Protein AF-A0A2A4B3C9-F1 (afdb_monomer)

Sequence (67 aa):
MLRRVALAIPLIVAGVILGKTCQYLAVDLLGGSLGFELSSLIGLAPVIALLLLAKRRWPHLLRLRRA

Organism: NCBI:txid1141889

Solvent-accessible surface area (backbone atoms only — not comparable to full-atom values): 3734 Å² total; per-residue (Å²): 113,69,71,61,52,64,58,45,50,61,53,52,51,51,52,51,52,55,39,49,52,40,22,52,53,29,28,71,74,35,24,90,79,60,36,62,69,56,15,39,55,56,16,42,47,63,47,52,51,50,52,52,48,44,44,71,76,38,57,75,81,72,58,75,73,84,124

Mean predicted aligned error: 10.38 Å

Foldseek 3Di:
DVVVVVVVVVVVVVLVVQLVVLLVVQCVVCCVPPNNPVSNVVSCVVSVVVVVVCCVVCVPVPCPPPD

Radius of gyration: 15.03 Å; Cα contacts (8 Å, |Δi|>4): 36; chains: 1; bounding box: 38×20×40 Å

Structure (mmCIF, N/CA/C/O backbone):
data_AF-A0A2A4B3C9-F1
#
_entry.id   AF-A0A2A4B3C9-F1
#
loop_
_atom_site.group_PDB
_atom_site.id
_atom_site.type_symbol
_atom_site.label_atom_id
_atom_site.label_alt_id
_atom_site.label_comp_id
_atom_site.label_asym_id
_atom_site.label_entity_id
_atom_site.label_seq_id
_atom_site.pdbx_PDB_ins_code
_atom_site.Cartn_x
_atom_site.Cartn_y
_atom_site.Cartn_z
_atom_site.occupancy
_atom_site.B_iso_or_equiv
_atom_site.auth_seq_id
_atom_site.auth_comp_id
_atom_site.auth_asym_id
_atom_site.auth_atom_id
_atom_site.pdbx_PDB_model_num
ATOM 1 N N . MET A 1 1 ? -16.553 3.488 20.071 1.00 54.97 1 MET A N 1
ATOM 2 C CA . MET A 1 1 ? -16.115 4.025 18.759 1.00 54.97 1 MET A CA 1
ATOM 3 C C . MET A 1 1 ? -14.598 4.182 18.666 1.00 54.97 1 MET A C 1
ATOM 5 O O . MET A 1 1 ? -14.014 3.602 17.760 1.00 54.97 1 MET A O 1
ATOM 9 N N . LEU A 1 2 ? -13.953 4.853 19.629 1.00 69.88 2 LEU A N 1
ATOM 10 C CA . LEU A 1 2 ? -12.516 5.177 19.604 1.00 69.88 2 LEU A CA 1
ATOM 11 C C . LEU A 1 2 ? -11.572 3.967 19.408 1.00 69.88 2 LEU A C 1
ATOM 13 O O . LEU A 1 2 ? -10.680 4.018 18.572 1.00 69.88 2 LEU A O 1
ATOM 17 N N . ARG A 1 3 ? -11.825 2.829 20.077 1.00 70.06 3 ARG A N 1
ATOM 18 C CA . ARG A 1 3 ? -11.028 1.591 19.905 1.00 70.06 3 ARG A CA 1
ATOM 19 C C . ARG A 1 3 ? -11.057 1.009 18.484 1.00 70.06 3 ARG A C 1
ATOM 21 O O . ARG A 1 3 ? -10.074 0.422 18.055 1.00 70.06 3 ARG A O 1
ATOM 28 N N . ARG A 1 4 ? -12.168 1.152 17.749 1.0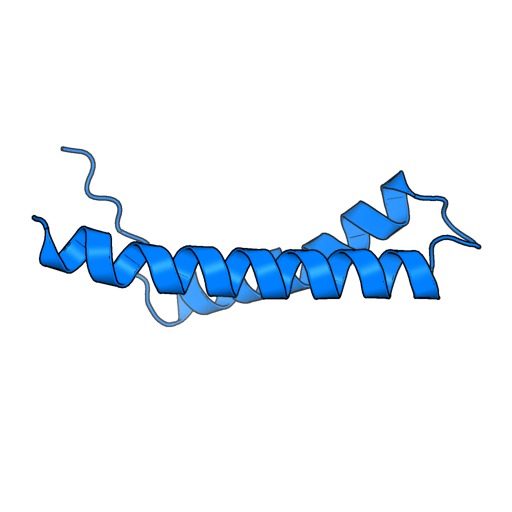0 68.81 4 ARG A N 1
ATOM 29 C CA . ARG A 1 4 ? -12.270 0.643 16.366 1.00 68.81 4 ARG A CA 1
ATOM 30 C C . ARG A 1 4 ? -11.481 1.515 15.393 1.00 68.81 4 ARG A C 1
ATOM 32 O O . ARG A 1 4 ? -10.840 0.986 14.498 1.00 68.81 4 ARG A O 1
ATOM 39 N N . VAL A 1 5 ? -11.494 2.828 15.612 1.00 68.94 5 VAL A N 1
ATOM 40 C CA . VAL A 1 5 ? -10.692 3.785 14.838 1.00 68.94 5 VAL A CA 1
ATOM 41 C C . VAL A 1 5 ? -9.202 3.573 15.114 1.00 68.94 5 VAL A C 1
ATOM 43 O O . VAL A 1 5 ? -8.420 3.470 14.176 1.00 68.94 5 VAL A O 1
ATOM 46 N N . ALA A 1 6 ? -8.823 3.386 16.382 1.00 75.44 6 ALA A N 1
ATOM 47 C CA . ALA A 1 6 ? -7.438 3.123 16.774 1.00 75.44 6 ALA A CA 1
ATOM 48 C C . ALA A 1 6 ? -6.855 1.843 16.148 1.00 75.44 6 ALA A C 1
ATOM 50 O O . ALA A 1 6 ? -5.674 1.815 15.833 1.00 75.44 6 ALA A O 1
ATOM 51 N N . LEU A 1 7 ? -7.672 0.804 15.930 1.00 74.94 7 LEU A N 1
ATOM 52 C CA . LEU A 1 7 ? -7.254 -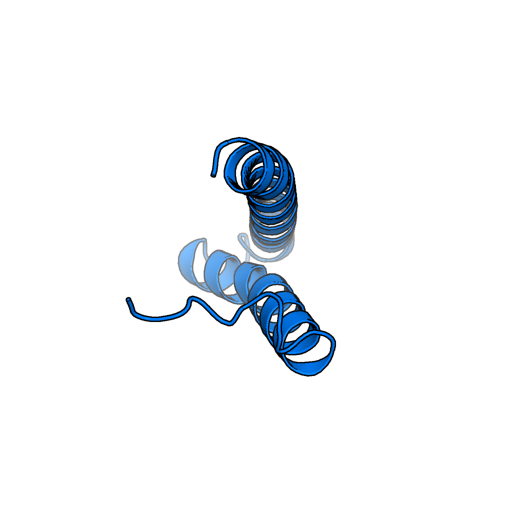0.427 15.241 1.00 74.94 7 LEU A CA 1
ATOM 53 C C . LEU A 1 7 ? -7.274 -0.304 13.710 1.00 74.94 7 LEU A C 1
ATOM 55 O O . LEU A 1 7 ? -6.528 -1.004 13.030 1.00 74.94 7 LEU A O 1
ATOM 59 N N . ALA A 1 8 ? -8.100 0.586 13.155 1.00 73.50 8 ALA A N 1
ATOM 60 C CA . ALA A 1 8 ? -8.158 0.821 11.714 1.00 73.50 8 ALA A CA 1
ATOM 61 C C . ALA A 1 8 ? -6.929 1.587 11.203 1.00 73.50 8 ALA A C 1
ATOM 63 O O . ALA A 1 8 ? -6.428 1.276 10.127 1.00 73.50 8 ALA A O 1
ATOM 64 N N . ILE A 1 9 ? -6.414 2.544 11.981 1.00 80.69 9 ILE A N 1
ATOM 65 C CA . ILE A 1 9 ? -5.232 3.345 11.621 1.00 80.69 9 ILE A CA 1
ATOM 66 C C . ILE A 1 9 ? -4.014 2.473 11.259 1.00 80.69 9 ILE A C 1
ATOM 68 O O . ILE A 1 9 ? -3.526 2.609 10.138 1.00 80.69 9 ILE A O 1
ATOM 72 N N . PRO A 1 10 ? -3.525 1.554 12.116 1.00 78.69 10 PRO A N 1
ATOM 73 C CA . PRO A 1 10 ? -2.359 0.738 11.784 1.00 78.69 10 PRO A CA 1
ATOM 74 C C . PRO A 1 10 ? -2.623 -0.196 10.600 1.00 78.69 10 PRO A C 1
ATOM 76 O O . PRO A 1 10 ? -1.717 -0.440 9.812 1.00 78.69 10 PRO A O 1
ATOM 79 N N . LEU A 1 11 ? -3.860 -0.672 10.425 1.00 78.25 11 LEU A N 1
ATOM 80 C CA . LEU A 1 11 ? -4.237 -1.498 9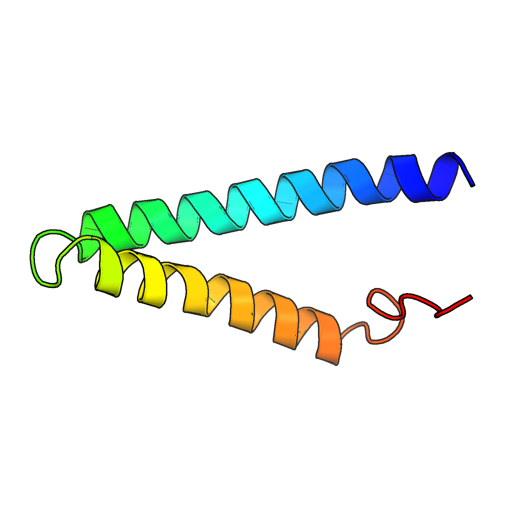.278 1.00 78.25 11 LEU A CA 1
ATOM 81 C C . LEU A 1 11 ? -4.157 -0.709 7.962 1.00 78.25 11 LEU A C 1
ATOM 83 O O . LEU A 1 11 ? -3.629 -1.210 6.971 1.00 78.25 11 LEU A O 1
ATOM 87 N N . ILE A 1 12 ? -4.649 0.532 7.962 1.00 79.31 12 ILE A N 1
ATOM 88 C CA . ILE A 1 12 ? -4.570 1.437 6.809 1.00 79.31 12 ILE A CA 1
ATOM 89 C C . ILE A 1 12 ? -3.108 1.761 6.510 1.00 79.31 12 ILE A C 1
ATOM 91 O O . ILE A 1 12 ? -2.682 1.628 5.368 1.00 79.31 12 ILE A O 1
ATOM 95 N N . VAL A 1 13 ? -2.327 2.131 7.527 1.00 82.94 13 VAL A N 1
ATOM 96 C CA . VAL A 1 13 ? -0.900 2.444 7.371 1.00 82.94 13 VAL A CA 1
ATOM 97 C C . VAL A 1 13 ? -0.141 1.243 6.803 1.00 82.94 13 VAL A C 1
ATOM 99 O O . VAL A 1 13 ? 0.588 1.397 5.826 1.00 82.94 13 VAL A O 1
ATOM 102 N N . ALA A 1 14 ? -0.367 0.039 7.334 1.00 79.50 14 ALA A N 1
ATOM 103 C CA . ALA A 1 14 ? 0.250 -1.182 6.824 1.00 79.50 14 ALA A CA 1
ATOM 104 C C . ALA A 1 14 ? -0.134 -1.453 5.360 1.00 79.50 14 ALA A C 1
ATOM 106 O O . ALA A 1 14 ? 0.738 -1.755 4.546 1.00 79.50 14 ALA A O 1
ATOM 107 N N . GLY A 1 15 ? -1.412 -1.287 5.005 1.00 77.50 15 GLY A N 1
ATOM 108 C CA . GLY A 1 15 ? -1.888 -1.443 3.629 1.00 77.50 15 GLY A CA 1
ATOM 109 C C . GLY A 1 15 ? -1.292 -0.416 2.663 1.00 77.50 15 GLY A C 1
ATOM 110 O O . GLY A 1 15 ? -0.912 -0.773 1.551 1.00 77.50 15 GLY A O 1
ATOM 111 N N . VAL A 1 16 ? -1.157 0.843 3.089 1.00 81.50 16 VAL A N 1
ATOM 112 C CA . VAL A 1 16 ? -0.557 1.918 2.282 1.00 81.50 16 VAL A CA 1
ATOM 113 C C . VAL A 1 16 ? 0.934 1.676 2.065 1.00 81.50 16 VAL A C 1
ATOM 115 O O . VAL A 1 16 ? 1.409 1.835 0.941 1.00 81.50 1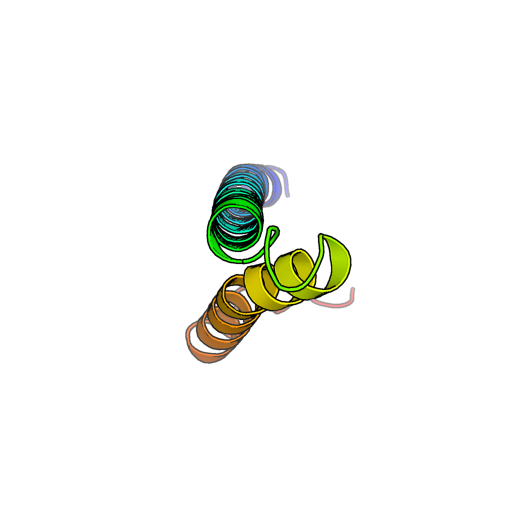6 VAL A O 1
ATOM 118 N N 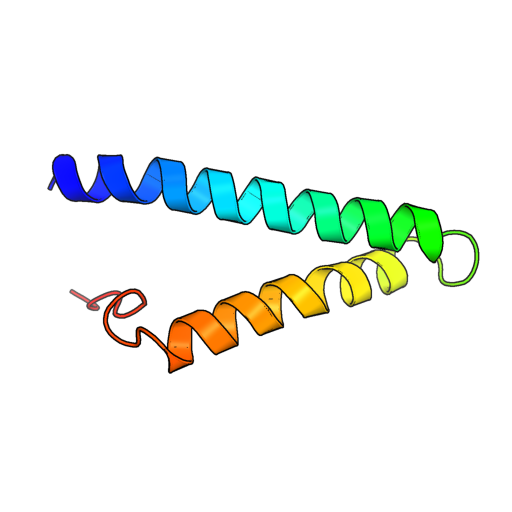. ILE A 1 17 ? 1.664 1.267 3.106 1.00 84.25 17 ILE A N 1
ATOM 119 C CA . ILE A 1 17 ? 3.095 0.958 3.001 1.00 84.25 17 ILE A CA 1
ATOM 120 C C . ILE A 1 17 ? 3.305 -0.210 2.036 1.00 84.25 17 ILE A C 1
ATOM 122 O O . ILE A 1 17 ? 4.070 -0.064 1.088 1.00 84.25 17 ILE A O 1
ATOM 126 N N . LEU A 1 18 ? 2.577 -1.318 2.217 1.00 79.81 18 LEU A N 1
ATOM 127 C CA . LEU A 1 18 ? 2.630 -2.476 1.316 1.00 79.81 18 LEU A CA 1
ATOM 128 C C . LEU A 1 18 ? 2.260 -2.112 -0.125 1.00 79.81 18 LEU A C 1
ATOM 130 O O . LEU A 1 18 ? 2.893 -2.573 -1.071 1.00 79.81 18 LEU A O 1
ATOM 134 N N . GLY A 1 19 ? 1.238 -1.274 -0.300 1.00 75.12 19 GLY A N 1
ATOM 135 C CA . GLY A 1 19 ? 0.808 -0.861 -1.626 1.00 75.12 19 GLY A CA 1
ATOM 136 C C . GLY A 1 19 ? 1.853 -0.022 -2.346 1.00 75.12 19 GLY A C 1
ATOM 137 O O . GLY A 1 19 ? 2.166 -0.282 -3.509 1.00 75.12 19 GLY A O 1
ATOM 138 N N . LYS A 1 20 ? 2.445 0.943 -1.639 1.00 77.94 20 LYS A N 1
ATOM 139 C CA . LYS A 1 20 ? 3.509 1.776 -2.198 1.00 77.94 20 LYS A CA 1
ATOM 140 C C . LYS A 1 20 ? 4.774 0.982 -2.479 1.00 77.94 20 LYS A C 1
ATOM 142 O O . LYS A 1 20 ? 5.369 1.199 -3.527 1.00 77.94 20 LYS A O 1
ATOM 147 N N . THR A 1 21 ? 5.190 0.069 -1.603 1.00 78.38 21 THR A N 1
ATOM 148 C CA . THR A 1 21 ? 6.396 -0.733 -1.858 1.00 78.38 21 THR A CA 1
ATOM 149 C C . THR A 1 21 ? 6.224 -1.612 -3.092 1.00 78.38 21 THR A C 1
ATOM 151 O O . THR A 1 21 ? 7.119 -1.631 -3.931 1.00 78.38 21 THR A O 1
ATOM 154 N N . CYS A 1 22 ? 5.063 -2.250 -3.280 1.00 74.94 22 CYS A N 1
ATOM 155 C CA . CYS A 1 22 ? 4.771 -2.992 -4.510 1.00 74.94 22 CYS A CA 1
ATOM 156 C C . CYS A 1 22 ? 4.734 -2.095 -5.757 1.00 74.94 22 CYS A C 1
ATOM 158 O O . CYS A 1 22 ? 5.272 -2.486 -6.790 1.00 74.94 22 CYS A O 1
ATOM 160 N N . GLN A 1 23 ? 4.148 -0.895 -5.673 1.00 71.19 23 GLN A N 1
ATOM 161 C CA . GLN A 1 23 ? 4.148 0.062 -6.786 1.00 71.19 23 GLN A CA 1
ATOM 162 C C . GLN A 1 23 ? 5.558 0.522 -7.158 1.00 71.19 23 GLN A C 1
ATOM 164 O O . GLN A 1 23 ? 5.913 0.477 -8.331 1.00 71.19 23 GLN A O 1
ATOM 169 N N . TYR A 1 24 ? 6.367 0.948 -6.186 1.00 74.25 24 TYR A N 1
ATOM 170 C CA . TYR A 1 24 ? 7.722 1.428 -6.455 1.00 74.25 24 TYR A CA 1
ATOM 171 C C . TYR A 1 24 ? 8.629 0.309 -6.952 1.00 74.25 24 TYR A C 1
ATOM 173 O O . TYR A 1 24 ? 9.379 0.543 -7.889 1.00 74.25 24 TYR A O 1
ATOM 181 N N . LEU A 1 25 ? 8.512 -0.906 -6.408 1.00 75.44 25 LEU A N 1
ATOM 182 C CA . LEU A 1 25 ? 9.268 -2.058 -6.897 1.00 75.44 25 LEU A CA 1
ATOM 183 C C . LEU A 1 25 ? 8.877 -2.412 -8.340 1.00 75.44 25 LEU A C 1
ATOM 185 O O . LEU A 1 25 ? 9.739 -2.703 -9.161 1.00 75.44 25 LEU A O 1
ATOM 189 N N . ALA A 1 26 ? 7.586 -2.349 -8.677 1.00 70.38 26 ALA A N 1
ATOM 190 C CA . ALA A 1 26 ? 7.129 -2.566 -10.048 1.00 70.38 26 ALA A CA 1
ATOM 191 C C . ALA A 1 26 ? 7.615 -1.461 -10.997 1.00 70.38 26 ALA A C 1
ATOM 193 O O . ALA A 1 26 ? 8.027 -1.759 -12.111 1.00 70.38 26 ALA A O 1
ATOM 194 N N . VAL A 1 27 ? 7.613 -0.197 -10.566 1.00 70.94 27 VAL A N 1
ATOM 195 C CA . VAL A 1 27 ? 8.161 0.921 -11.351 1.00 70.94 27 VAL A CA 1
ATOM 196 C C . VAL A 1 27 ? 9.677 0.799 -11.518 1.00 70.94 27 VAL A C 1
ATOM 198 O O . VAL A 1 27 ? 10.175 1.085 -12.599 1.00 70.94 27 VAL A O 1
ATOM 201 N N . ASP A 1 28 ? 10.406 0.334 -10.508 1.00 75.50 28 ASP A N 1
ATOM 202 C CA . ASP A 1 28 ? 11.858 0.140 -10.587 1.00 75.50 28 ASP A CA 1
ATOM 203 C C . ASP A 1 28 ? 12.223 -0.999 -11.556 1.00 75.50 28 ASP A C 1
ATOM 205 O O . ASP A 1 28 ? 13.132 -0.874 -12.372 1.00 75.50 28 ASP A O 1
ATOM 209 N N . LEU A 1 29 ? 11.445 -2.087 -11.544 1.00 70.81 29 LEU A N 1
ATOM 210 C CA . LEU A 1 29 ? 11.684 -3.256 -12.396 1.00 70.81 29 LEU A CA 1
ATOM 211 C C . LEU A 1 29 ? 11.147 -3.112 -13.831 1.00 70.81 29 LEU A C 1
ATOM 213 O O . LEU A 1 29 ? 11.732 -3.675 -14.753 1.00 70.81 29 LEU A O 1
ATOM 217 N N . LEU A 1 30 ? 10.027 -2.410 -14.036 1.00 64.56 30 LEU A N 1
ATOM 218 C CA . LEU A 1 30 ? 9.311 -2.351 -15.326 1.00 64.56 30 LEU A CA 1
ATOM 219 C C . LEU A 1 30 ? 9.223 -0.938 -15.923 1.00 64.56 30 LEU A C 1
ATOM 221 O O . LEU A 1 30 ? 8.899 -0.787 -17.106 1.00 64.56 30 LEU A O 1
ATOM 225 N N . GLY A 1 31 ? 9.533 0.101 -15.144 1.00 61.03 31 GLY A N 1
ATOM 226 C CA . GLY A 1 31 ? 9.385 1.501 -15.549 1.00 61.03 31 GLY A CA 1
ATOM 227 C C . GLY A 1 31 ? 10.255 1.884 -16.740 1.00 61.03 31 GLY A C 1
ATOM 228 O O . GLY A 1 31 ? 9.820 2.686 -17.565 1.00 61.03 31 GLY A O 1
ATOM 229 N N . GLY A 1 32 ? 11.426 1.257 -16.883 1.00 64.31 32 GLY A N 1
ATOM 230 C CA . GLY A 1 32 ? 12.310 1.456 -18.035 1.00 64.31 32 GLY A CA 1
ATOM 231 C C . GLY A 1 32 ? 11.761 0.907 -19.359 1.00 64.31 32 GLY A C 1
ATOM 232 O O . GLY A 1 32 ? 12.238 1.304 -20.417 1.00 64.31 32 GLY A O 1
ATOM 233 N N . SER A 1 33 ? 10.762 0.018 -19.322 1.00 65.69 33 SER A N 1
ATOM 234 C CA . SER A 1 33 ? 10.243 -0.684 -20.508 1.00 65.69 33 SER A CA 1
ATOM 235 C C . SER A 1 33 ? 8.808 -0.294 -20.867 1.00 65.69 33 SER A C 1
ATOM 237 O O . SER A 1 33 ? 8.469 -0.228 -22.044 1.00 65.69 33 SER A O 1
ATOM 239 N N . LEU A 1 34 ? 7.956 -0.051 -19.866 1.00 67.62 34 LEU A N 1
ATOM 240 C CA . LEU A 1 34 ? 6.512 0.161 -20.050 1.00 67.62 34 LEU A CA 1
ATOM 241 C C . LEU A 1 34 ? 6.057 1.586 -19.701 1.00 67.62 34 LEU A C 1
ATOM 243 O O . LEU A 1 34 ? 4.891 1.928 -19.895 1.00 67.62 34 LEU A O 1
ATOM 247 N N . GLY A 1 35 ? 6.960 2.423 -19.186 1.00 70.06 35 GLY A N 1
ATOM 248 C CA . GLY A 1 35 ? 6.618 3.747 -18.682 1.00 70.06 35 GLY A CA 1
ATOM 249 C C . GLY A 1 35 ? 5.929 3.697 -17.313 1.00 70.06 35 GLY A C 1
ATOM 250 O O . GLY A 1 35 ? 5.485 2.650 -16.828 1.00 70.06 35 GLY A O 1
ATOM 251 N N . PHE A 1 36 ? 5.868 4.855 -16.653 1.00 69.50 36 PHE A N 1
ATOM 252 C CA . PHE A 1 36 ? 5.407 4.973 -15.267 1.00 69.50 36 PHE A CA 1
ATOM 253 C C . PHE A 1 36 ? 3.943 4.546 -15.076 1.00 69.50 36 PHE A C 1
ATOM 255 O O . PHE A 1 36 ? 3.636 3.842 -14.116 1.00 69.50 36 PHE A O 1
ATOM 262 N N . GLU A 1 37 ? 3.046 4.920 -15.994 1.00 71.19 37 GLU A N 1
ATOM 263 C CA . GLU A 1 37 ? 1.608 4.646 -15.859 1.00 71.19 37 GLU A CA 1
ATOM 264 C C . GLU A 1 37 ? 1.288 3.146 -15.861 1.00 71.19 37 GLU A C 1
ATOM 266 O O . GLU A 1 37 ? 0.617 2.655 -14.951 1.00 71.19 37 GLU A O 1
ATOM 271 N N . LEU A 1 38 ? 1.816 2.392 -16.833 1.00 70.94 38 LEU A N 1
ATOM 272 C CA . LEU A 1 38 ? 1.575 0.948 -16.932 1.00 70.94 38 LEU A CA 1
ATOM 273 C C . LEU A 1 38 ? 2.263 0.180 -15.801 1.00 70.94 38 LEU A C 1
ATOM 275 O O . LEU A 1 38 ? 1.672 -0.733 -15.224 1.00 70.94 38 LEU A O 1
ATOM 279 N N . SER A 1 39 ? 3.475 0.587 -15.426 1.00 70.94 39 SER A N 1
ATOM 280 C CA . SER A 1 39 ? 4.213 -0.043 -14.32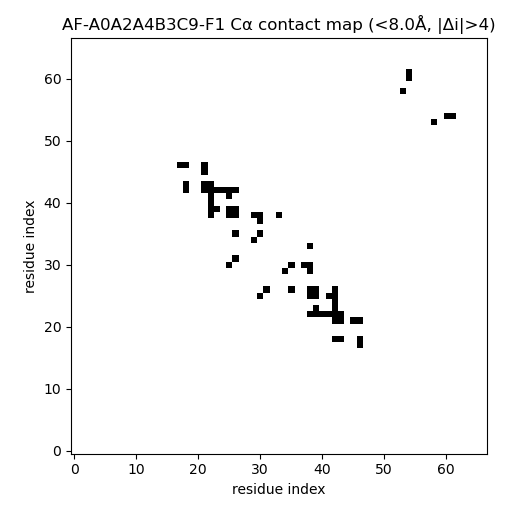4 1.00 70.94 39 SER A CA 1
ATOM 281 C C . SER A 1 39 ? 3.526 0.188 -12.973 1.00 70.94 39 SER A C 1
ATOM 283 O O . SER A 1 39 ? 3.459 -0.721 -12.144 1.00 70.94 39 SER A O 1
ATOM 285 N N . SER A 1 40 ? 2.929 1.368 -12.772 1.00 65.00 40 SER A N 1
ATOM 286 C CA . SER A 1 40 ? 2.125 1.684 -11.586 1.00 65.00 40 SER A CA 1
ATOM 287 C C . SER A 1 40 ? 0.838 0.852 -11.519 1.00 65.00 40 SER A C 1
ATOM 289 O O . SER A 1 40 ? 0.479 0.342 -10.451 1.00 65.00 40 SER A O 1
ATOM 291 N N . LEU A 1 41 ? 0.173 0.646 -12.663 1.00 71.94 41 LEU A N 1
ATOM 292 C CA . LEU A 1 41 ? -1.029 -0.186 -12.758 1.00 71.94 41 LEU A CA 1
ATOM 293 C C . LEU A 1 41 ? -0.727 -1.659 -12.432 1.00 71.94 41 LEU A C 1
ATOM 295 O O . LEU A 1 41 ? -1.464 -2.297 -11.677 1.00 71.94 41 LEU A O 1
ATOM 299 N N . ILE A 1 42 ? 0.387 -2.187 -12.947 1.00 74.69 42 ILE A N 1
ATOM 300 C CA . ILE A 1 42 ? 0.852 -3.553 -12.662 1.00 74.69 42 ILE A CA 1
ATOM 301 C C . ILE A 1 42 ? 1.246 -3.689 -11.186 1.00 74.69 42 ILE A C 1
ATOM 303 O O . ILE A 1 42 ? 0.885 -4.673 -10.541 1.00 74.69 42 ILE A O 1
ATOM 307 N N . GLY A 1 43 ? 1.904 -2.680 -10.612 1.00 69.12 43 GLY A N 1
ATOM 308 C CA . GLY A 1 43 ? 2.249 -2.645 -9.188 1.00 69.12 43 GLY A CA 1
ATOM 309 C C . GLY A 1 43 ? 1.041 -2.618 -8.242 1.00 69.12 43 GLY A C 1
ATOM 310 O O . GLY A 1 43 ? 1.141 -3.074 -7.103 1.00 69.12 43 GLY A O 1
ATOM 311 N N . LEU A 1 44 ? -0.124 -2.153 -8.710 1.00 69.12 44 LEU A N 1
ATOM 312 C CA . LEU A 1 44 ? -1.392 -2.211 -7.968 1.00 69.12 44 LEU A CA 1
ATOM 313 C C . LEU A 1 44 ? -2.060 -3.588 -7.997 1.00 69.12 44 LEU A C 1
ATOM 315 O O . LEU A 1 44 ? -2.802 -3.919 -7.069 1.00 69.12 44 LEU A O 1
ATOM 319 N N . ALA A 1 45 ? -1.801 -4.401 -9.021 1.00 75.56 45 ALA A N 1
ATOM 320 C CA . ALA A 1 45 ? -2.386 -5.732 -9.162 1.00 75.56 45 ALA A CA 1
A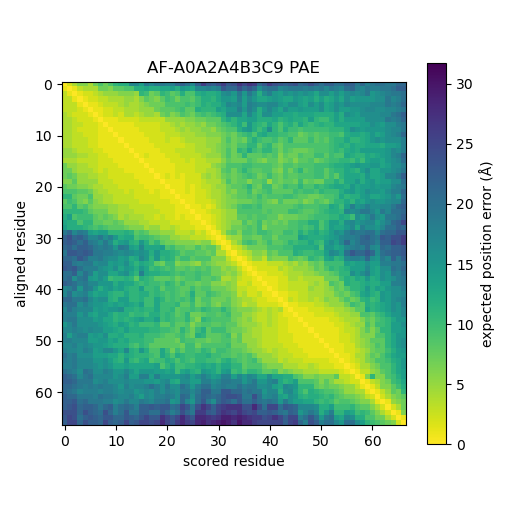TOM 321 C C . ALA A 1 45 ? -2.190 -6.637 -7.923 1.00 75.56 45 ALA A C 1
ATOM 323 O O . ALA A 1 45 ? -3.187 -7.193 -7.451 1.00 75.56 45 ALA A O 1
ATOM 324 N N . PRO A 1 46 ? -0.986 -6.765 -7.320 1.00 71.81 46 PRO A N 1
ATOM 325 C CA . PRO A 1 46 ? -0.806 -7.577 -6.114 1.00 71.81 46 PRO A CA 1
ATOM 326 C C . PRO A 1 46 ? -1.563 -7.020 -4.901 1.00 71.81 46 PRO A C 1
ATOM 328 O O . PRO A 1 46 ? -2.078 -7.794 -4.097 1.00 71.81 46 PRO A O 1
ATOM 331 N N . VAL A 1 47 ? -1.706 -5.697 -4.790 1.00 73.62 47 VAL A N 1
ATOM 332 C CA . VAL A 1 47 ? -2.454 -5.036 -3.704 1.00 73.62 47 VAL A CA 1
ATOM 333 C C . VAL A 1 47 ? -3.946 -5.330 -3.821 1.00 73.62 47 VAL A C 1
ATOM 335 O O . VAL A 1 47 ? -4.594 -5.703 -2.842 1.00 73.62 47 VAL A O 1
ATOM 338 N N . ILE A 1 48 ? -4.492 -5.214 -5.034 1.00 76.88 48 ILE A N 1
ATOM 339 C CA . ILE A 1 48 ? -5.887 -5.545 -5.336 1.00 76.88 48 ILE A CA 1
ATOM 340 C C . ILE A 1 48 ? -6.135 -7.039 -5.099 1.00 76.88 48 ILE A C 1
ATOM 342 O O . ILE A 1 48 ? -7.138 -7.398 -4.483 1.00 76.88 48 ILE A O 1
ATOM 346 N N . ALA A 1 49 ? -5.211 -7.910 -5.513 1.00 76.62 49 ALA A N 1
ATOM 347 C CA . ALA A 1 49 ? -5.2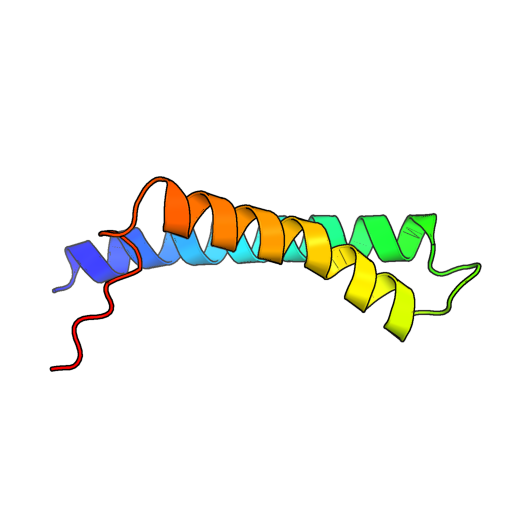98 -9.346 -5.261 1.00 76.62 49 ALA A CA 1
ATOM 348 C C . ALA A 1 49 ? -5.296 -9.665 -3.756 1.00 76.62 49 ALA A C 1
ATOM 350 O O . ALA A 1 49 ? -6.129 -10.449 -3.300 1.00 76.62 49 ALA A O 1
ATOM 351 N N . LEU A 1 50 ? -4.437 -9.011 -2.969 1.00 74.25 50 LEU A N 1
ATOM 352 C CA . LEU A 1 50 ? -4.407 -9.124 -1.506 1.00 74.25 50 LEU A CA 1
ATOM 353 C C . LEU A 1 50 ? -5.708 -8.642 -0.863 1.00 74.25 50 LEU A C 1
ATOM 355 O O . LEU A 1 50 ? -6.238 -9.316 0.019 1.00 74.25 50 LEU A O 1
ATOM 359 N N . LEU A 1 51 ? -6.266 -7.522 -1.325 1.00 72.38 51 LEU A N 1
ATOM 360 C CA . LEU A 1 51 ? -7.549 -7.005 -0.845 1.00 72.38 51 LEU A CA 1
ATOM 361 C C . LEU A 1 51 ? -8.715 -7.938 -1.198 1.00 72.38 51 LEU A C 1
ATOM 363 O O . LEU A 1 51 ? -9.591 -8.170 -0.363 1.00 72.38 51 LEU A O 1
ATOM 367 N N . LEU A 1 52 ? -8.722 -8.519 -2.400 1.00 77.75 52 LEU A N 1
ATOM 368 C CA . LEU A 1 52 ? -9.713 -9.517 -2.814 1.00 77.75 52 LEU A CA 1
ATOM 369 C C . LEU A 1 52 ? -9.575 -10.816 -2.013 1.00 77.75 52 LEU A C 1
ATOM 371 O O . LEU A 1 52 ? -10.583 -11.392 -1.593 1.00 77.75 52 LEU A O 1
ATOM 375 N N . LEU A 1 53 ? -8.345 -11.255 -1.744 1.00 76.38 53 LEU A N 1
ATOM 376 C CA . LEU A 1 53 ? -8.069 -12.424 -0.916 1.00 76.38 53 LEU A CA 1
ATOM 377 C C . LEU A 1 53 ? -8.497 -12.180 0.536 1.00 76.38 53 LEU A C 1
ATOM 379 O O . LEU A 1 53 ? -9.164 -13.030 1.126 1.00 76.38 53 LEU A O 1
ATOM 383 N N . ALA A 1 54 ? -8.207 -11.001 1.088 1.00 70.38 54 ALA A N 1
ATOM 384 C CA . ALA A 1 54 ? -8.651 -10.585 2.415 1.00 70.38 54 ALA A CA 1
ATOM 385 C C . ALA A 1 54 ? -10.182 -10.490 2.494 1.00 70.38 54 ALA A C 1
ATOM 387 O O . ALA A 1 54 ? -10.773 -10.970 3.460 1.00 70.38 54 ALA A O 1
ATOM 388 N N . LYS A 1 55 ? -10.848 -9.974 1.452 1.00 70.44 55 LYS A N 1
ATOM 389 C CA . LYS A 1 55 ? -12.317 -9.982 1.333 1.00 70.44 55 LYS A CA 1
ATOM 390 C C . LYS A 1 55 ? -12.882 -11.401 1.336 1.00 70.44 55 LYS A C 1
ATOM 392 O O . LYS A 1 55 ? -13.898 -11.647 1.982 1.00 70.44 55 LYS A O 1
ATOM 397 N N . ARG A 1 56 ? -12.231 -12.331 0.629 1.00 72.06 56 ARG A N 1
ATOM 398 C CA . ARG A 1 56 ? -12.639 -13.741 0.561 1.00 72.06 56 ARG A CA 1
ATOM 399 C C . ARG A 1 56 ? -12.407 -14.473 1.886 1.00 72.06 56 ARG A C 1
ATOM 401 O O . ARG A 1 56 ? -13.235 -15.293 2.267 1.00 72.06 56 ARG A O 1
ATOM 408 N N . ARG A 1 57 ? -11.297 -14.194 2.580 1.00 73.44 57 ARG A N 1
ATOM 409 C CA . ARG A 1 57 ? -10.909 -14.862 3.835 1.00 73.44 57 ARG A CA 1
ATOM 410 C C . ARG A 1 57 ? -11.642 -14.291 5.052 1.00 73.44 57 ARG A C 1
ATOM 412 O O . ARG A 1 57 ? -12.009 -15.051 5.942 1.00 73.44 57 ARG A O 1
ATOM 419 N N . TRP A 1 58 ? -11.893 -12.982 5.070 1.00 65.88 58 TRP A N 1
ATOM 420 C CA . TRP A 1 58 ? -12.551 -12.264 6.162 1.00 65.88 58 TRP A CA 1
ATOM 421 C C . TRP A 1 58 ? -13.637 -11.305 5.645 1.00 65.88 58 TRP A C 1
ATOM 423 O O . TRP A 1 58 ? -13.497 -10.081 5.737 1.00 65.88 58 TRP A O 1
ATOM 433 N N . PRO A 1 59 ? -14.779 -11.833 5.167 1.00 62.59 59 PRO A N 1
ATOM 434 C CA . PRO A 1 59 ? -15.880 -11.011 4.649 1.00 62.59 59 PRO A CA 1
ATOM 435 C C . PRO A 1 59 ? -16.462 -10.046 5.699 1.00 62.59 59 PRO A C 1
ATOM 437 O O . PRO A 1 59 ? -17.066 -9.031 5.355 1.00 62.59 59 PRO A O 1
ATOM 440 N N . HIS A 1 60 ? -16.254 -10.329 6.989 1.00 61.09 60 HIS A N 1
ATOM 441 C CA . HIS A 1 60 ? -16.706 -9.496 8.102 1.00 61.09 60 HIS A CA 1
ATOM 442 C C . HIS A 1 60 ? -15.869 -8.222 8.317 1.00 61.09 60 HIS A C 1
ATOM 444 O O . HIS A 1 60 ? -16.393 -7.265 8.882 1.00 61.09 60 HIS A O 1
ATOM 450 N N . LEU A 1 61 ? -14.612 -8.178 7.854 1.00 58.16 61 LEU A N 1
ATOM 451 C CA . LEU A 1 61 ? -13.703 -7.030 8.032 1.00 58.16 61 LEU A CA 1
ATOM 452 C C . LEU A 1 61 ? -14.004 -5.879 7.058 1.00 58.16 61 LEU A C 1
ATOM 454 O O . LEU A 1 61 ? -13.817 -4.717 7.398 1.00 58.16 61 LEU A O 1
ATOM 458 N N . LEU A 1 62 ? -14.530 -6.200 5.872 1.00 54.75 62 LEU A N 1
ATOM 459 C CA . LEU A 1 62 ? -14.927 -5.234 4.837 1.00 54.75 62 LEU A CA 1
ATOM 460 C C . LEU A 1 62 ? -16.423 -4.901 4.858 1.00 54.75 62 LEU A C 1
ATOM 462 O O . LEU A 1 62 ? -16.910 -4.157 4.005 1.00 54.75 62 LEU A O 1
ATOM 466 N N . ARG A 1 63 ? -17.169 -5.423 5.838 1.00 54.28 63 ARG A N 1
ATOM 467 C CA . ARG A 1 63 ? -18.570 -5.065 6.067 1.00 54.28 63 ARG A CA 1
ATOM 468 C C . ARG A 1 63 ? -18.621 -3.667 6.698 1.00 54.28 63 ARG A C 1
ATOM 470 O O . ARG A 1 63 ? -18.900 -3.506 7.884 1.00 54.28 63 ARG A O 1
ATOM 477 N N . LEU A 1 64 ? -18.345 -2.643 5.888 1.00 58.81 64 LEU A N 1
ATOM 478 C CA . LEU A 1 64 ? -18.778 -1.271 6.138 1.00 58.81 64 LEU A CA 1
ATOM 479 C C . LEU A 1 64 ? -20.304 -1.310 6.171 1.00 58.81 64 LEU A C 1
ATOM 481 O O . LEU A 1 64 ? -20.976 -1.307 5.140 1.00 58.81 64 LEU A O 1
ATOM 485 N N . ARG A 1 65 ? -20.846 -1.478 7.377 1.00 47.28 65 ARG A N 1
ATOM 486 C CA . ARG A 1 65 ? -22.275 -1.394 7.653 1.00 47.28 65 ARG A CA 1
ATOM 487 C C . ARG A 1 65 ? -22.693 0.003 7.192 1.00 47.28 65 ARG A C 1
ATOM 489 O O . ARG A 1 65 ? -22.318 0.975 7.839 1.00 47.28 65 ARG A O 1
ATOM 496 N N . ARG A 1 66 ? -23.385 0.092 6.047 1.00 50.53 66 ARG A N 1
ATOM 497 C CA . ARG A 1 66 ? -24.187 1.270 5.700 1.00 50.53 66 ARG A CA 1
ATOM 498 C C . ARG A 1 66 ? -25.118 1.478 6.894 1.00 50.53 66 ARG A C 1
ATOM 500 O O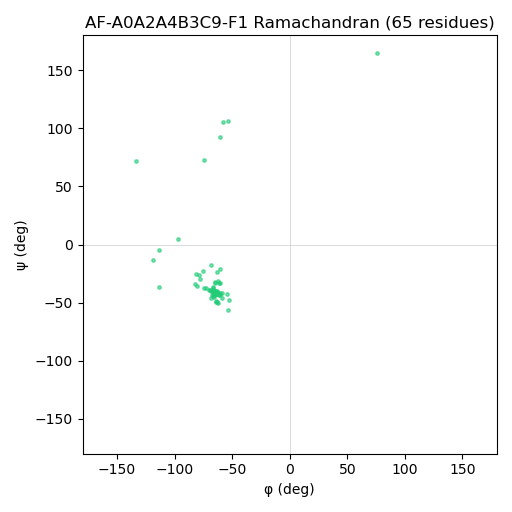 . ARG A 1 66 ? -25.946 0.607 7.164 1.00 50.53 66 ARG A O 1
ATOM 507 N N . ALA A 1 67 ? -24.820 2.503 7.683 1.00 44.28 67 ALA A N 1
ATOM 508 C CA . ALA A 1 67 ? -25.754 3.076 8.635 1.00 44.28 67 ALA A CA 1
ATOM 509 C C . ALA A 1 67 ? -26.691 3.994 7.852 1.00 44.28 67 ALA A C 1
ATOM 511 O O . ALA A 1 67 ? -26.196 4.604 6.875 1.00 44.28 67 ALA A O 1
#

pLDDT: mean 70.43, std 8.28, range [44.28, 84.25]

Nearest PDB structures (foldseek):
  6wq2-assembly1_d  TM=4.800E-01  e=4.740E+00  Sulfolobus islandicus filamentous virus

Secondary structure (DSSP, 8-state):
-HHHHHHHHHHHHHHHHHHHHHHHHHHHHHHHHHHHHHHHHHHHHHHHHHHHHHHHH-TTTS-----